Protein AF-A0A7G5IE84-F1 (afdb_monomer)

Structure (mmCIF, N/CA/C/O backbone):
data_AF-A0A7G5IE84-F1
#
_entry.id   AF-A0A7G5IE84-F1
#
loop_
_atom_site.group_PDB
_atom_site.id
_atom_site.type_symbol
_atom_site.label_atom_id
_atom_site.label_alt_id
_atom_site.label_comp_id
_atom_site.label_asym_id
_atom_site.label_entity_id
_atom_site.label_seq_id
_atom_site.pdbx_PDB_ins_code
_atom_site.Cartn_x
_atom_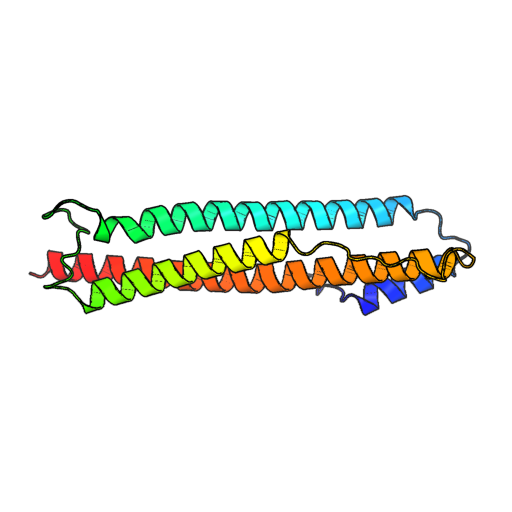site.Cartn_y
_atom_site.Cartn_z
_atom_site.occupancy
_atom_site.B_iso_or_equiv
_atom_site.auth_seq_id
_atom_site.auth_comp_id
_atom_site.auth_asym_id
_atom_site.auth_atom_id
_atom_site.pdbx_PDB_model_num
ATOM 1 N N . MET A 1 1 ? -12.546 -5.620 -26.166 1.00 30.97 1 MET A N 1
ATOM 2 C CA . MET A 1 1 ? -11.712 -6.679 -25.550 1.00 30.97 1 MET A CA 1
ATOM 3 C C . MET A 1 1 ? -10.509 -6.017 -24.891 1.00 30.97 1 MET A C 1
ATOM 5 O O . MET A 1 1 ? -9.776 -5.343 -25.608 1.00 30.97 1 MET A O 1
ATOM 9 N N . PRO A 1 2 ? -10.312 -6.123 -23.567 1.00 30.28 2 PRO A N 1
ATOM 10 C CA . PRO A 1 2 ? -9.122 -5.566 -22.934 1.00 30.28 2 PRO A CA 1
ATOM 11 C C . PRO A 1 2 ? -7.913 -6.415 -23.346 1.00 30.28 2 PRO A C 1
ATOM 13 O O . PRO A 1 2 ? -7.869 -7.612 -23.071 1.00 30.28 2 PRO A O 1
ATOM 16 N N . ARG A 1 3 ? -6.965 -5.813 -24.077 1.00 35.53 3 ARG A N 1
ATOM 17 C CA . ARG A 1 3 ? -5.709 -6.472 -24.462 1.00 35.53 3 ARG A CA 1
ATOM 18 C C . ARG A 1 3 ? -4.934 -6.811 -23.189 1.00 35.53 3 ARG A C 1
ATOM 20 O O . ARG A 1 3 ? -4.691 -5.931 -22.364 1.00 35.53 3 ARG A O 1
ATOM 27 N N . ALA A 1 4 ? -4.574 -8.084 -23.035 1.00 37.84 4 ALA A N 1
ATOM 28 C CA . ALA A 1 4 ? -3.704 -8.531 -21.956 1.00 37.84 4 ALA A CA 1
ATOM 29 C C . ALA A 1 4 ? -2.400 -7.709 -21.964 1.00 37.84 4 ALA A C 1
ATOM 31 O O . ALA A 1 4 ? -1.915 -7.343 -23.041 1.00 37.84 4 ALA A O 1
ATOM 32 N N . PRO A 1 5 ? -1.837 -7.379 -20.793 1.00 45.97 5 PRO A N 1
ATOM 33 C CA . PRO A 1 5 ? -0.621 -6.588 -20.739 1.00 45.97 5 PRO A CA 1
ATOM 34 C C . PRO A 1 5 ? 0.549 -7.336 -21.383 1.00 45.97 5 PRO A C 1
ATOM 36 O O . PRO A 1 5 ? 0.804 -8.496 -21.072 1.00 45.97 5 PRO A O 1
ATOM 39 N N . LEU A 1 6 ? 1.248 -6.662 -22.296 1.00 50.03 6 LEU A N 1
ATOM 40 C CA . LEU A 1 6 ? 2.452 -7.185 -22.938 1.00 50.03 6 LEU A CA 1
ATOM 41 C C . LEU A 1 6 ? 3.595 -7.231 -21.914 1.00 50.03 6 LEU A C 1
ATOM 43 O O . LEU A 1 6 ? 3.921 -6.208 -21.320 1.00 50.03 6 LEU A O 1
ATOM 47 N N . PHE A 1 7 ? 4.184 -8.413 -21.721 1.00 59.00 7 PHE A N 1
ATOM 48 C CA . PHE A 1 7 ? 5.332 -8.652 -20.837 1.00 59.00 7 PHE A CA 1
ATOM 49 C C . PHE A 1 7 ? 6.638 -8.048 -21.397 1.00 59.00 7 PHE A C 1
ATOM 51 O O . PHE A 1 7 ? 6.788 -7.944 -22.616 1.00 59.00 7 PHE A O 1
ATOM 58 N N . THR A 1 8 ? 7.629 -7.770 -20.535 1.00 56.66 8 THR A N 1
ATOM 59 C CA . THR A 1 8 ? 8.991 -7.262 -20.852 1.00 56.66 8 THR A CA 1
ATOM 60 C C . THR A 1 8 ? 9.596 -7.823 -22.140 1.00 56.66 8 THR A C 1
ATOM 62 O O . THR A 1 8 ? 10.095 -7.095 -22.995 1.00 56.66 8 THR A O 1
ATOM 65 N N . ARG A 1 9 ? 9.550 -9.153 -22.295 1.00 56.94 9 ARG A N 1
ATOM 66 C CA . ARG A 1 9 ? 10.144 -9.865 -23.436 1.00 56.94 9 ARG A CA 1
ATOM 67 C C . ARG A 1 9 ? 9.404 -9.604 -24.744 1.00 56.94 9 ARG A C 1
ATOM 69 O O . ARG A 1 9 ? 10.029 -9.642 -25.795 1.00 56.94 9 ARG A O 1
ATOM 76 N N . ALA A 1 10 ? 8.099 -9.355 -24.686 1.00 58.31 10 ALA A N 1
ATOM 77 C CA . ALA A 1 10 ? 7.307 -9.006 -25.857 1.00 58.31 10 ALA A CA 1
ATOM 78 C C . ALA A 1 10 ? 7.608 -7.574 -26.309 1.00 58.31 10 ALA A C 1
ATOM 80 O O . ALA A 1 10 ? 7.782 -7.362 -27.499 1.00 58.31 10 ALA A O 1
ATOM 81 N N . LEU A 1 11 ? 7.753 -6.626 -25.375 1.00 60.84 11 LEU A N 1
ATOM 82 C CA . LEU A 1 11 ? 8.118 -5.237 -25.684 1.00 60.84 11 LEU A CA 1
ATOM 83 C C . LEU A 1 11 ? 9.546 -5.115 -26.231 1.00 60.84 11 LEU A C 1
ATOM 85 O O . LEU A 1 11 ? 9.763 -4.379 -27.185 1.00 60.84 11 LEU A O 1
ATOM 89 N N . LEU A 1 12 ? 10.502 -5.870 -25.678 1.00 61.78 12 LEU A N 1
ATOM 90 C CA . LEU A 1 12 ? 11.871 -5.942 -26.203 1.00 61.78 12 LEU A CA 1
ATOM 91 C C . LEU A 1 12 ? 11.931 -6.545 -27.607 1.00 61.78 12 LEU A C 1
ATOM 93 O O . LEU A 1 12 ? 12.669 -6.041 -28.444 1.00 61.78 12 LEU A O 1
ATOM 97 N N . ARG A 1 13 ? 11.165 -7.611 -27.868 1.00 62.66 13 ARG A N 1
ATOM 98 C CA . ARG A 1 13 ? 11.089 -8.221 -29.203 1.00 62.66 13 ARG A CA 1
ATOM 99 C C . ARG A 1 13 ? 10.429 -7.292 -30.209 1.00 62.66 13 ARG A C 1
ATOM 101 O O . ARG A 1 13 ? 10.961 -7.135 -31.291 1.00 62.66 13 ARG A O 1
ATOM 108 N N . LEU A 1 14 ? 9.342 -6.622 -29.823 1.00 59.47 14 LEU A N 1
ATOM 109 C CA . LEU A 1 14 ? 8.706 -5.606 -30.662 1.00 59.47 14 LEU A CA 1
ATOM 110 C C . LEU A 1 14 ? 9.680 -4.475 -30.999 1.00 59.47 14 LEU A C 1
ATOM 112 O O . LEU A 1 14 ? 9.769 -4.081 -32.151 1.00 59.47 14 LEU A O 1
ATOM 116 N N . TYR A 1 15 ? 10.446 -4.000 -30.015 1.00 63.62 15 TYR A N 1
ATOM 117 C CA . TYR A 1 15 ? 11.463 -2.971 -30.223 1.00 63.62 15 TYR A CA 1
ATOM 118 C C . TYR A 1 15 ? 12.605 -3.442 -31.145 1.00 63.62 15 TYR A C 1
ATOM 120 O O . TYR A 1 15 ? 13.058 -2.698 -32.011 1.00 63.62 15 TYR A O 1
ATOM 128 N N . GLN A 1 16 ? 13.066 -4.686 -30.986 1.00 64.31 16 GLN A N 1
ATOM 129 C CA . GLN A 1 16 ? 14.096 -5.288 -31.842 1.00 64.31 16 GLN A CA 1
ATOM 130 C C . GLN A 1 16 ? 13.612 -5.503 -33.278 1.00 64.31 16 GLN A C 1
ATOM 132 O O . GLN A 1 16 ? 14.328 -5.145 -34.212 1.00 64.31 16 GLN A O 1
ATOM 137 N N . ASP A 1 17 ? 12.408 -6.053 -33.440 1.00 63.53 17 ASP A N 1
ATOM 138 C CA . ASP A 1 17 ? 11.781 -6.283 -34.741 1.00 63.53 17 ASP A CA 1
ATOM 139 C C . ASP A 1 17 ? 11.577 -4.950 -35.462 1.00 63.53 17 ASP A C 1
ATOM 141 O O . ASP A 1 17 ? 11.919 -4.815 -36.634 1.00 63.53 17 ASP A O 1
ATOM 145 N N . ALA A 1 18 ? 11.117 -3.924 -34.748 1.00 59.09 18 ALA A N 1
ATOM 146 C CA . ALA A 1 18 ? 10.839 -2.637 -35.353 1.00 59.09 18 ALA A CA 1
ATOM 147 C C . ALA A 1 18 ? 12.118 -1.855 -35.721 1.00 59.09 18 ALA A C 1
ATOM 149 O O . ALA A 1 18 ? 12.162 -1.240 -36.777 1.00 59.09 18 ALA A O 1
ATOM 150 N N . ARG A 1 19 ? 13.221 -1.981 -34.964 1.00 62.09 19 ARG A N 1
ATOM 151 C CA . ARG A 1 19 ? 14.537 -1.414 -35.341 1.00 62.09 19 ARG A CA 1
ATOM 152 C C . ARG A 1 19 ? 15.159 -2.069 -36.582 1.00 62.09 19 ARG A C 1
ATOM 154 O O . ARG A 1 19 ? 16.023 -1.467 -37.215 1.00 62.09 19 ARG A O 1
ATOM 161 N N . SER A 1 20 ? 14.765 -3.301 -36.908 1.00 60.44 20 SER A N 1
ATOM 162 C CA . SER A 1 20 ? 15.245 -4.012 -38.100 1.00 60.44 20 SER A CA 1
ATOM 163 C C . SER A 1 20 ? 14.506 -3.633 -39.390 1.00 60.44 20 SER A C 1
ATOM 165 O O . SER A 1 20 ? 14.957 -4.001 -40.475 1.00 60.44 20 SER A O 1
ATOM 167 N N . ASP A 1 21 ? 13.414 -2.868 -39.285 1.00 55.16 21 ASP A N 1
ATOM 168 C CA . ASP A 1 21 ? 12.613 -2.420 -40.420 1.00 55.16 21 ASP A CA 1
ATOM 169 C C . ASP A 1 21 ? 13.079 -1.025 -40.904 1.00 55.16 21 ASP A C 1
ATOM 171 O O . ASP A 1 21 ? 13.029 -0.056 -40.141 1.00 55.16 21 ASP A O 1
ATOM 175 N N . PRO A 1 22 ? 13.536 -0.864 -42.163 1.00 49.06 22 PRO A N 1
ATOM 176 C CA . PRO A 1 22 ? 14.004 0.420 -42.697 1.00 49.06 22 PRO A CA 1
ATOM 177 C C . PRO A 1 22 ? 12.933 1.532 -42.752 1.00 49.06 22 PRO A C 1
ATOM 179 O O . PRO A 1 22 ? 13.267 2.675 -43.065 1.00 49.06 22 PRO A O 1
ATOM 182 N N . GLY A 1 23 ? 11.667 1.230 -42.433 1.00 53.94 23 GLY A N 1
ATOM 183 C CA . GLY A 1 23 ? 10.574 2.198 -42.267 1.00 53.94 23 GLY A CA 1
ATOM 184 C C . GLY A 1 23 ? 10.351 2.722 -40.839 1.00 53.94 23 GLY A C 1
ATOM 185 O O . GLY A 1 23 ? 9.382 3.450 -40.622 1.00 53.94 23 GLY A O 1
ATOM 186 N N . PHE A 1 24 ? 11.193 2.366 -39.861 1.00 52.53 24 PHE A N 1
ATOM 187 C CA . PHE A 1 24 ? 11.022 2.729 -38.446 1.00 52.53 24 PHE A CA 1
ATOM 188 C C . PHE A 1 24 ? 11.279 4.223 -38.180 1.00 52.53 24 PHE A C 1
ATOM 190 O O . PHE A 1 24 ? 12.343 4.633 -37.722 1.00 52.53 24 PHE A O 1
ATOM 197 N N . GLN A 1 25 ? 10.296 5.058 -38.516 1.00 53.97 25 GLN A N 1
ATOM 198 C CA . GLN A 1 25 ? 10.370 6.517 -38.424 1.00 53.97 25 GLN A CA 1
ATOM 199 C C . GLN A 1 25 ? 9.857 7.118 -37.104 1.00 53.97 25 GLN A C 1
ATOM 201 O O . GLN A 1 25 ? 9.772 8.336 -37.028 1.00 53.97 25 GLN A O 1
ATOM 206 N N . ASP A 1 26 ? 9.547 6.344 -36.055 1.00 62.00 26 ASP A N 1
ATOM 207 C CA . ASP A 1 26 ? 8.859 6.933 -34.888 1.00 62.00 26 ASP A CA 1
ATOM 208 C C . ASP A 1 26 ? 9.326 6.419 -33.514 1.00 62.00 26 ASP A C 1
ATOM 210 O O . ASP A 1 26 ? 8.536 6.100 -32.626 1.00 62.00 26 ASP A O 1
ATOM 214 N N . VAL A 1 27 ? 10.648 6.388 -33.307 1.00 61.88 27 VAL A N 1
ATOM 215 C CA . VAL A 1 27 ? 11.266 6.193 -31.975 1.00 61.88 27 VAL A CA 1
ATOM 216 C C . VAL A 1 27 ? 10.689 7.179 -30.945 1.00 61.88 27 VAL A C 1
ATOM 218 O O . VAL A 1 27 ? 10.506 6.829 -29.778 1.00 61.88 27 VAL A O 1
ATOM 221 N N . ASP A 1 28 ? 10.352 8.395 -31.378 1.00 65.25 28 ASP A N 1
ATOM 222 C CA . ASP A 1 28 ? 9.754 9.431 -30.537 1.00 65.25 28 ASP A CA 1
ATOM 223 C C . ASP A 1 28 ? 8.349 9.054 -30.044 1.00 65.25 28 ASP A C 1
ATOM 225 O O . ASP A 1 28 ? 8.011 9.325 -28.887 1.00 65.25 28 ASP A O 1
ATOM 229 N N . ALA A 1 29 ? 7.526 8.409 -30.876 1.00 68.00 29 ALA A N 1
ATOM 230 C CA . ALA A 1 29 ? 6.206 7.931 -30.468 1.00 68.00 29 ALA A CA 1
ATOM 231 C C . ALA A 1 29 ? 6.295 6.824 -29.405 1.00 68.00 29 ALA A C 1
ATOM 233 O O . ALA A 1 29 ? 5.540 6.848 -28.427 1.00 68.00 29 ALA A O 1
ATOM 234 N N . ASP A 1 30 ? 7.249 5.903 -29.544 1.00 67.38 30 ASP A N 1
ATOM 235 C CA . ASP A 1 30 ? 7.484 4.837 -28.564 1.00 67.38 30 ASP A CA 1
ATOM 236 C C . ASP A 1 30 ? 8.024 5.387 -27.237 1.00 67.38 30 ASP A C 1
ATOM 238 O O . ASP A 1 30 ? 7.545 5.004 -26.166 1.00 67.38 30 ASP A O 1
ATOM 242 N N . LEU A 1 31 ? 8.954 6.346 -27.283 1.00 67.38 31 LEU A N 1
ATOM 243 C CA . LEU A 1 31 ? 9.441 7.038 -26.086 1.00 67.38 31 LEU A CA 1
ATOM 244 C C . LEU A 1 31 ? 8.311 7.775 -25.362 1.00 67.38 31 LEU A C 1
ATOM 246 O O . LEU A 1 31 ? 8.180 7.653 -24.143 1.00 67.38 31 LEU A O 1
ATOM 250 N N . ARG A 1 32 ? 7.442 8.479 -26.097 1.00 69.94 32 ARG A N 1
ATOM 251 C CA . ARG A 1 32 ? 6.256 9.137 -25.524 1.00 69.94 32 ARG A CA 1
ATOM 252 C C . ARG A 1 32 ? 5.295 8.134 -24.896 1.00 69.94 32 ARG A C 1
ATOM 254 O O . ARG A 1 32 ? 4.729 8.407 -23.840 1.00 69.94 32 ARG A O 1
ATOM 261 N 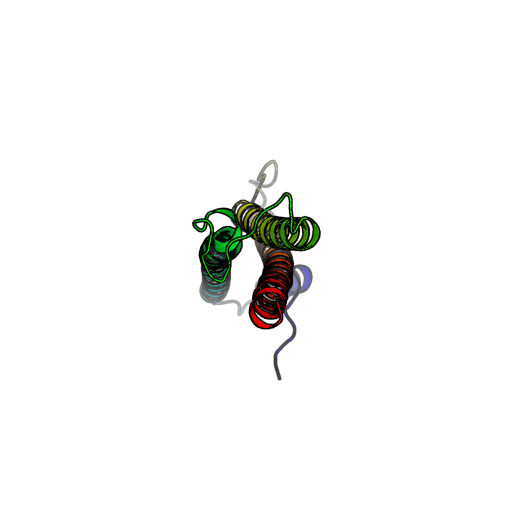N . LEU A 1 33 ? 5.097 6.970 -25.516 1.00 73.69 33 LEU A N 1
ATOM 262 C CA . LEU A 1 33 ? 4.257 5.913 -24.956 1.00 73.69 33 LEU A CA 1
ATOM 263 C C . LEU A 1 33 ? 4.821 5.388 -23.630 1.00 73.69 33 LEU A C 1
ATOM 265 O O . LEU A 1 33 ? 4.055 5.193 -22.685 1.00 73.69 33 LEU A O 1
ATOM 269 N N . LEU A 1 34 ? 6.133 5.155 -23.555 1.00 71.81 34 LEU A N 1
ATOM 270 C CA . LEU A 1 34 ? 6.792 4.709 -22.328 1.00 71.81 34 LEU A CA 1
ATOM 271 C C . LEU A 1 34 ? 6.702 5.764 -21.225 1.00 71.81 34 LEU A C 1
ATOM 273 O O . LEU A 1 34 ? 6.232 5.449 -20.135 1.00 71.81 34 LEU A O 1
ATOM 277 N N . GLN A 1 35 ? 7.026 7.020 -21.538 1.00 74.88 35 GLN A N 1
ATOM 278 C CA . GLN A 1 35 ? 6.897 8.144 -20.605 1.00 74.88 35 GLN A CA 1
ATOM 279 C C . GLN A 1 35 ? 5.476 8.268 -20.049 1.00 74.88 35 GLN A C 1
ATOM 281 O O . GLN A 1 35 ? 5.288 8.410 -18.844 1.00 74.88 35 GLN A O 1
ATOM 286 N N . ASN A 1 36 ? 4.458 8.151 -20.907 1.00 78.38 36 ASN A N 1
ATOM 287 C CA . ASN A 1 36 ? 3.064 8.203 -20.470 1.00 78.38 36 ASN A CA 1
ATOM 288 C C . ASN A 1 36 ? 2.691 7.032 -19.550 1.00 78.38 36 ASN A C 1
ATOM 290 O O . ASN A 1 36 ? 1.901 7.213 -18.625 1.00 78.38 36 ASN A O 1
ATOM 294 N N . LYS A 1 37 ? 3.234 5.831 -19.788 1.00 80.12 37 LYS A N 1
ATOM 295 C CA . LYS A 1 37 ? 2.983 4.663 -18.930 1.00 80.12 37 LYS A CA 1
ATOM 296 C C . LYS A 1 37 ? 3.637 4.793 -17.564 1.00 80.12 37 LYS A C 1
ATOM 298 O O . LYS A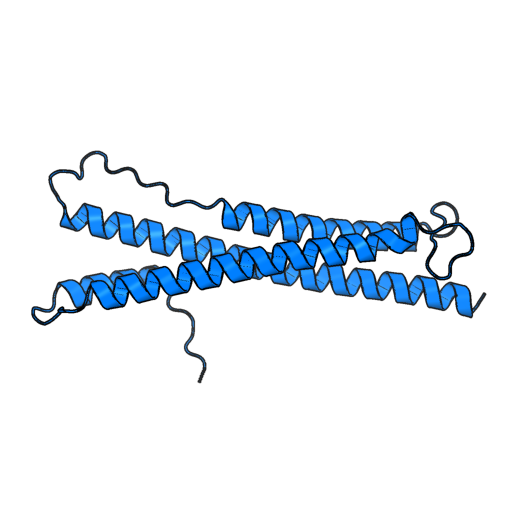 1 37 ? 3.008 4.434 -16.574 1.00 80.12 37 LYS A O 1
ATOM 303 N N . ASP A 1 38 ? 4.870 5.272 -17.520 1.00 82.81 38 ASP A N 1
ATOM 304 C CA . ASP A 1 38 ? 5.584 5.511 -16.268 1.00 82.81 38 ASP A CA 1
ATOM 305 C C . ASP A 1 38 ? 4.909 6.611 -15.446 1.00 82.81 38 ASP A C 1
ATOM 307 O O . ASP A 1 38 ? 4.616 6.421 -14.267 1.00 82.81 38 ASP A O 1
ATOM 311 N N . LEU A 1 39 ? 4.501 7.702 -16.102 1.00 85.62 39 LEU A N 1
ATOM 312 C CA . LEU A 1 39 ? 3.715 8.755 -15.465 1.00 85.62 39 LEU A CA 1
ATOM 313 C C . LEU A 1 39 ? 2.391 8.223 -14.893 1.00 85.62 39 LEU A C 1
ATOM 315 O O . LEU A 1 39 ? 2.075 8.495 -13.736 1.00 85.62 39 LEU A O 1
ATOM 319 N N . ASP A 1 40 ? 1.625 7.446 -15.667 1.00 89.06 40 ASP A N 1
ATOM 320 C CA . ASP A 1 40 ? 0.384 6.814 -15.192 1.00 89.06 40 ASP A CA 1
ATOM 321 C C . ASP A 1 40 ? 0.646 5.904 -13.982 1.00 89.06 40 ASP A C 1
ATOM 323 O O . ASP A 1 40 ? -0.112 5.909 -13.011 1.00 89.06 40 ASP A O 1
ATOM 327 N N . LEU A 1 41 ? 1.741 5.143 -13.999 1.00 88.19 41 LEU A N 1
ATOM 328 C CA . LEU A 1 41 ? 2.081 4.226 -12.919 1.00 88.19 41 LEU A CA 1
ATOM 329 C C . LEU A 1 41 ? 2.511 4.966 -11.644 1.00 88.19 41 LEU A C 1
ATOM 331 O O . LEU A 1 41 ? 2.044 4.618 -10.558 1.00 88.19 41 LEU A O 1
ATOM 335 N N . SER A 1 42 ? 3.304 6.027 -11.779 1.00 89.25 42 SER A N 1
ATOM 336 C CA . SER A 1 42 ? 3.688 6.924 -10.686 1.00 89.25 42 SER A CA 1
ATOM 337 C C . SER A 1 42 ? 2.469 7.606 -10.052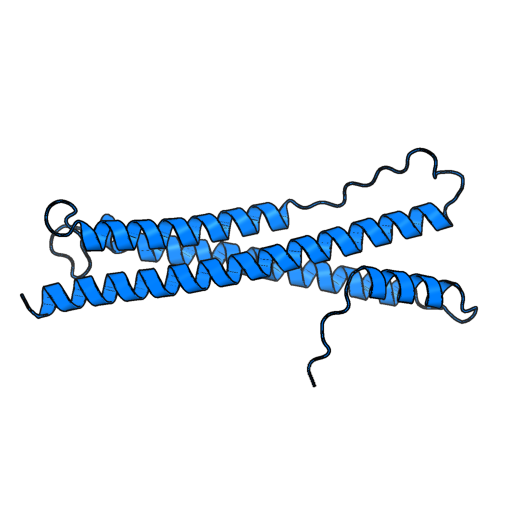 1.00 89.25 42 SER A C 1
ATOM 339 O O . SER A 1 42 ? 2.305 7.577 -8.830 1.00 89.25 42 SER A O 1
ATOM 341 N N . ILE A 1 43 ? 1.538 8.117 -10.870 1.00 93.19 43 ILE A N 1
ATOM 342 C CA . ILE A 1 43 ? 0.275 8.705 -10.391 1.00 93.19 43 ILE A CA 1
ATOM 343 C C . ILE A 1 43 ? -0.544 7.671 -9.613 1.00 93.19 43 ILE A C 1
ATOM 345 O O . ILE A 1 43 ? -1.052 7.973 -8.532 1.00 93.19 43 ILE A O 1
ATOM 349 N N . ARG A 1 44 ? -0.666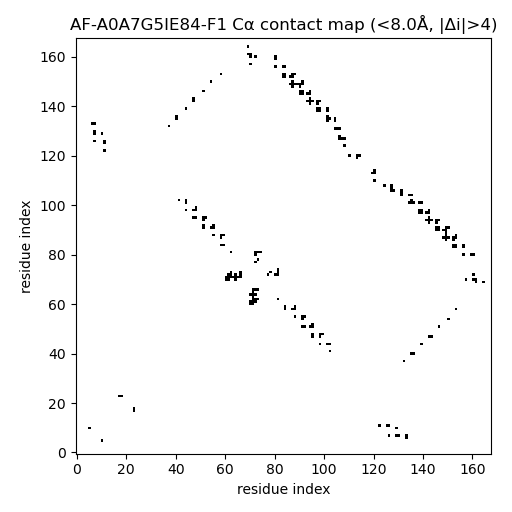 6.440 -10.124 1.00 94.19 44 ARG A N 1
ATOM 350 C CA . ARG A 1 44 ? -1.411 5.366 -9.445 1.00 94.19 44 ARG A CA 1
ATOM 351 C C . ARG A 1 44 ? -0.774 4.963 -8.121 1.00 94.19 44 ARG A C 1
ATOM 353 O O . ARG A 1 44 ? -1.501 4.801 -7.146 1.00 94.19 44 ARG A O 1
ATOM 360 N N . LEU A 1 45 ? 0.549 4.812 -8.071 1.00 92.94 45 LEU A N 1
ATOM 361 C CA . LEU A 1 45 ? 1.273 4.525 -6.830 1.00 92.94 45 LEU A CA 1
ATOM 362 C C . LEU A 1 45 ? 1.065 5.648 -5.805 1.00 92.94 45 LEU A C 1
ATOM 364 O O . LEU A 1 45 ? 0.703 5.374 -4.663 1.00 92.94 45 LEU A O 1
ATOM 368 N N . GLY A 1 46 ? 1.202 6.910 -6.221 1.00 92.56 46 GLY A N 1
ATOM 369 C CA . GLY A 1 46 ? 0.943 8.063 -5.358 1.00 92.56 46 GLY A CA 1
ATOM 370 C C . GLY A 1 46 ? -0.499 8.111 -4.841 1.00 92.56 46 GLY A C 1
ATOM 371 O O . GLY A 1 46 ? -0.724 8.359 -3.656 1.00 92.56 46 GLY A O 1
ATOM 372 N N . ALA A 1 47 ? -1.479 7.814 -5.698 1.00 95.25 47 ALA A N 1
ATOM 373 C CA . ALA A 1 47 ? -2.888 7.766 -5.318 1.00 95.25 47 ALA A CA 1
ATOM 374 C C . ALA A 1 47 ? -3.175 6.673 -4.278 1.00 95.25 47 ALA A C 1
ATOM 376 O O . ALA A 1 47 ? -3.894 6.929 -3.313 1.00 95.25 47 ALA A O 1
ATOM 377 N N . ILE A 1 48 ? -2.595 5.478 -4.440 1.00 95.56 48 ILE A N 1
ATOM 378 C CA . ILE A 1 48 ? -2.735 4.391 -3.462 1.00 95.56 48 ILE A CA 1
ATOM 379 C C . ILE A 1 48 ? -2.092 4.767 -2.129 1.00 95.56 48 ILE A C 1
ATOM 381 O O . ILE A 1 48 ? -2.720 4.581 -1.092 1.00 95.56 48 ILE A O 1
ATOM 385 N N . LEU A 1 49 ? -0.907 5.380 -2.140 1.00 94.62 49 LEU A N 1
ATOM 386 C CA . LEU A 1 49 ? -0.245 5.819 -0.911 1.00 94.62 49 LEU A CA 1
ATOM 387 C C . LEU A 1 49 ? -1.085 6.848 -0.135 1.00 94.62 49 LEU A C 1
ATOM 389 O O . LEU A 1 49 ? -1.239 6.744 1.082 1.00 94.62 49 LEU A O 1
ATOM 393 N N . ALA A 1 50 ? -1.658 7.830 -0.839 1.00 96.06 50 ALA A N 1
ATOM 394 C CA . ALA A 1 50 ? -2.548 8.821 -0.237 1.00 96.06 50 ALA A CA 1
ATOM 395 C C . ALA A 1 50 ? -3.829 8.177 0.317 1.00 96.06 50 ALA A C 1
ATOM 397 O O . ALA A 1 50 ? -4.295 8.535 1.400 1.00 96.06 50 ALA A O 1
ATOM 398 N N . PHE A 1 51 ? -4.387 7.206 -0.406 1.00 96.19 51 PHE A N 1
ATOM 399 C CA . PHE A 1 51 ? -5.571 6.476 0.027 1.00 96.19 51 PHE A CA 1
ATOM 400 C C . PHE A 1 51 ? -5.297 5.609 1.264 1.00 96.19 51 PHE A C 1
ATOM 402 O O . PHE A 1 51 ? -6.067 5.667 2.221 1.00 96.19 51 PHE A O 1
ATOM 409 N N . ASP A 1 52 ? -4.174 4.889 1.305 1.00 94.88 52 ASP A N 1
ATOM 410 C CA . ASP A 1 52 ? -3.750 4.110 2.474 1.00 94.88 52 ASP A CA 1
ATOM 411 C C . ASP A 1 52 ? -3.597 5.006 3.714 1.00 94.88 52 ASP A C 1
ATOM 413 O O . ASP A 1 52 ? -4.054 4.638 4.796 1.00 94.88 52 ASP A O 1
ATOM 417 N N . ALA A 1 53 ? -3.046 6.217 3.571 1.00 94.75 53 ALA A N 1
ATOM 418 C CA . ALA A 1 53 ? -2.942 7.171 4.677 1.00 94.75 53 ALA A CA 1
ATOM 419 C C . ALA A 1 53 ? -4.318 7.583 5.241 1.00 94.75 53 ALA A C 1
ATOM 421 O O . ALA A 1 53 ? -4.503 7.619 6.461 1.00 94.75 53 ALA A O 1
ATOM 422 N N . LEU A 1 54 ? -5.304 7.842 4.371 1.00 96.06 54 LEU A N 1
ATOM 423 C CA . LEU A 1 54 ? -6.684 8.138 4.782 1.00 96.06 54 LEU A CA 1
ATOM 424 C C . LEU A 1 54 ? -7.339 6.944 5.488 1.00 96.06 54 LEU A C 1
ATOM 426 O O . LEU A 1 54 ? -8.032 7.114 6.498 1.00 96.06 54 LEU A O 1
ATOM 430 N N . LEU A 1 55 ? -7.111 5.731 4.981 1.00 96.06 55 LEU A N 1
ATOM 431 C CA . LEU A 1 55 ? -7.657 4.515 5.574 1.00 96.06 55 LEU A CA 1
ATOM 432 C C . LEU A 1 55 ? -7.042 4.217 6.937 1.00 96.06 55 LEU A C 1
ATOM 434 O O . LEU A 1 55 ? -7.782 3.899 7.862 1.00 96.06 55 LEU A O 1
ATOM 438 N N . ILE A 1 56 ? -5.729 4.377 7.099 1.00 95.25 56 ILE A N 1
ATOM 439 C CA . ILE A 1 56 ? -5.054 4.224 8.394 1.00 95.25 56 ILE A CA 1
ATOM 440 C C . ILE A 1 56 ? -5.602 5.242 9.397 1.00 95.25 56 ILE A C 1
ATOM 442 O O . ILE A 1 56 ? -5.973 4.867 10.509 1.00 95.25 56 ILE A O 1
ATOM 446 N N . GLY A 1 57 ? -5.723 6.512 8.995 1.00 93.88 57 GLY A N 1
ATOM 447 C CA . GLY A 1 57 ? -6.304 7.558 9.840 1.00 93.88 57 GLY A CA 1
ATOM 448 C C . GLY A 1 57 ? -7.732 7.235 10.288 1.00 93.88 57 GLY A C 1
ATOM 449 O O . GLY A 1 57 ? -8.107 7.522 11.423 1.00 93.88 57 GLY A O 1
ATOM 450 N N . THR A 1 58 ? -8.510 6.581 9.423 1.00 93.00 58 THR A N 1
ATOM 451 C CA . THR A 1 58 ? -9.857 6.095 9.747 1.00 93.00 58 THR A CA 1
ATOM 452 C C . THR A 1 58 ? -9.805 4.890 10.686 1.00 93.00 58 THR A C 1
ATOM 454 O O . THR A 1 58 ? -10.470 4.886 11.717 1.00 93.00 58 THR A O 1
ATOM 457 N N . ALA A 1 59 ? -8.992 3.882 10.371 1.00 93.00 59 ALA A N 1
ATOM 458 C CA . ALA A 1 59 ? -8.896 2.622 11.103 1.00 93.00 59 ALA A CA 1
ATOM 459 C C . ALA A 1 59 ? -8.388 2.788 12.544 1.00 93.00 59 ALA A C 1
ATOM 461 O O . ALA A 1 59 ? -8.733 1.983 13.402 1.00 93.00 59 ALA A O 1
ATOM 462 N N . ILE A 1 60 ? -7.608 3.836 12.824 1.00 93.31 60 ILE A N 1
ATOM 463 C CA . ILE A 1 60 ? -7.111 4.151 14.171 1.00 93.31 60 ILE A CA 1
ATOM 464 C C . ILE A 1 60 ? -8.202 4.767 15.065 1.00 93.31 60 ILE A C 1
ATOM 466 O O . ILE A 1 60 ? -8.095 4.669 16.287 1.00 93.31 60 ILE A O 1
ATOM 470 N N . GLN A 1 61 ? -9.268 5.355 14.501 1.00 91.38 61 GLN A N 1
ATOM 471 C CA . GLN A 1 61 ? -10.291 6.092 15.265 1.00 91.38 61 GLN A CA 1
ATOM 472 C C . GLN A 1 61 ? -10.838 5.331 16.484 1.00 91.38 61 GLN A C 1
ATOM 474 O O . GLN A 1 61 ? -10.861 5.920 17.563 1.00 91.38 61 GLN A O 1
ATOM 479 N N . PRO A 1 62 ? -11.206 4.037 16.394 1.00 89.06 62 PRO A N 1
ATOM 480 C CA . PRO A 1 62 ? -11.646 3.273 17.560 1.00 89.06 62 PRO A CA 1
ATOM 481 C C . PRO A 1 62 ? -10.659 3.250 18.731 1.00 89.06 62 PRO A C 1
ATOM 483 O O . PRO A 1 62 ? -11.079 3.230 19.882 1.00 89.06 62 PRO A O 1
ATOM 486 N N . MET A 1 63 ? -9.354 3.250 18.452 1.00 86.69 63 MET A N 1
ATOM 487 C CA . MET A 1 63 ? -8.309 3.129 19.473 1.00 86.69 63 MET A CA 1
ATOM 488 C C . MET A 1 63 ? -8.018 4.447 20.192 1.00 86.69 63 MET A C 1
ATOM 490 O O . MET A 1 63 ? -7.546 4.433 21.324 1.00 86.69 63 MET A O 1
ATOM 494 N N . VAL A 1 64 ? -8.253 5.579 19.524 1.00 88.94 64 VAL A N 1
ATOM 495 C CA . VAL A 1 64 ? -7.939 6.920 20.051 1.00 88.94 64 VAL A CA 1
ATOM 496 C C . VAL A 1 64 ? -9.180 7.707 20.464 1.00 88.94 64 VAL A C 1
ATOM 498 O O . VAL A 1 64 ? -9.059 8.778 21.056 1.00 88.94 64 VAL A O 1
ATOM 501 N N . ALA A 1 65 ? -10.371 7.203 20.143 1.00 88.31 65 ALA A N 1
ATOM 502 C CA . ALA A 1 65 ? -11.625 7.825 20.527 1.00 88.31 65 ALA A CA 1
ATOM 503 C C . ALA A 1 65 ? -11.774 7.881 22.053 1.00 88.31 65 ALA A C 1
ATOM 505 O O . ALA A 1 65 ? -11.338 6.992 22.784 1.00 88.31 65 ALA A O 1
ATOM 506 N N . SER A 1 66 ? -12.441 8.930 22.537 1.00 85.06 66 SER A N 1
ATOM 507 C CA . SER A 1 66 ? -12.707 9.081 23.963 1.00 85.06 66 SER A CA 1
ATOM 508 C C . SER A 1 66 ? -13.594 7.943 24.487 1.00 85.06 66 SER A C 1
ATOM 510 O O . SER A 1 66 ? -14.512 7.511 23.775 1.00 85.06 66 SER A O 1
ATOM 512 N N . PRO A 1 67 ? -13.406 7.513 25.748 1.00 78.88 67 PRO A N 1
ATOM 513 C CA . PRO A 1 67 ? -14.302 6.559 26.391 1.00 78.88 67 PRO A CA 1
ATOM 514 C C . PRO A 1 67 ? -15.769 6.994 26.251 1.00 78.88 67 PRO A C 1
ATOM 516 O O . PRO A 1 67 ? -16.102 8.154 26.486 1.00 78.88 67 PRO A O 1
ATOM 519 N N . GLY A 1 68 ? -16.636 6.074 25.818 1.00 76.06 68 GLY A N 1
ATOM 520 C CA . GLY A 1 68 ? -18.065 6.329 25.585 1.00 76.06 68 GLY A CA 1
ATOM 521 C C . GLY A 1 68 ? -18.452 6.714 24.151 1.00 76.06 68 GLY A C 1
ATOM 522 O O . GLY A 1 68 ? -19.641 6.743 23.841 1.00 76.06 68 GLY A O 1
ATOM 523 N N . ALA A 1 69 ? -17.498 6.955 23.243 1.00 85.50 69 ALA A N 1
ATOM 524 C CA . ALA A 1 69 ? -17.836 7.156 21.833 1.00 85.50 69 ALA A CA 1
ATOM 525 C C . ALA A 1 69 ? -18.354 5.849 21.186 1.00 85.50 6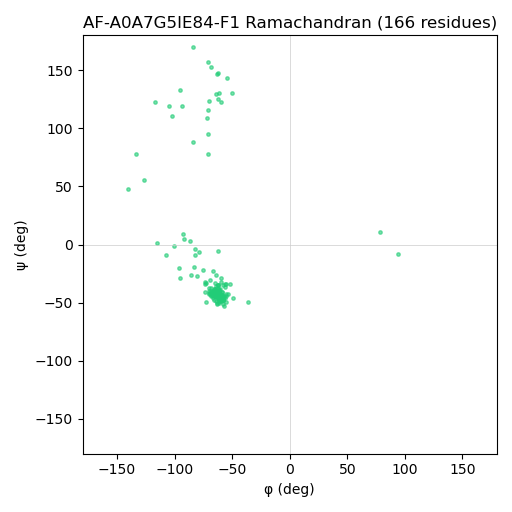9 ALA A C 1
ATOM 527 O O . ALA A 1 69 ? -17.930 4.756 21.587 1.00 85.50 69 ALA A O 1
ATOM 528 N N . PRO A 1 70 ? -19.204 5.921 20.139 1.00 81.75 70 PRO A N 1
ATOM 529 C CA . PRO A 1 70 ? -19.811 4.739 19.520 1.00 81.75 70 PRO A CA 1
ATOM 530 C C . PRO A 1 70 ? -18.784 3.711 19.038 1.00 81.75 70 PRO A C 1
ATOM 532 O O . PRO A 1 70 ? -18.980 2.519 19.214 1.00 81.75 70 PRO A O 1
ATOM 535 N N . LEU A 1 71 ? -17.637 4.154 18.522 1.00 83.44 71 LEU A N 1
ATOM 536 C CA . LEU A 1 71 ? -16.579 3.269 18.023 1.00 83.44 71 LEU A CA 1
ATOM 537 C C . LEU A 1 71 ? -15.411 3.066 18.998 1.00 83.44 71 LEU A C 1
ATOM 539 O O . LEU A 1 71 ? -14.509 2.310 18.672 1.00 83.44 71 LEU A O 1
ATOM 543 N N . ALA A 1 72 ? -15.407 3.703 20.174 1.00 88.12 72 ALA A N 1
ATOM 544 C CA . ALA A 1 72 ? -14.283 3.590 21.108 1.00 88.12 72 ALA A CA 1
ATOM 545 C C . ALA A 1 72 ? -14.067 2.142 21.577 1.00 88.12 72 ALA A C 1
ATOM 547 O O . ALA A 1 72 ? -15.019 1.500 22.026 1.00 88.12 72 ALA A O 1
ATOM 548 N N . LEU A 1 73 ? -12.827 1.666 21.492 1.00 86.81 73 LEU A N 1
ATOM 549 C CA . LEU A 1 73 ? -12.383 0.364 21.979 1.00 86.81 73 LEU A CA 1
ATOM 550 C C . LEU A 1 73 ? -11.785 0.497 23.377 1.00 86.81 73 LEU A C 1
ATOM 552 O O . LEU A 1 73 ? -10.907 1.328 23.602 1.00 86.81 73 LEU A O 1
ATOM 556 N N . ASP A 1 74 ? -12.192 -0.390 24.281 1.00 84.38 74 ASP A N 1
ATOM 557 C CA . ASP A 1 74 ? -11.443 -0.666 25.507 1.00 84.38 74 ASP A CA 1
ATOM 558 C C . ASP A 1 74 ? -10.689 -1.985 25.327 1.00 84.38 74 ASP A C 1
ATOM 560 O O . ASP A 1 74 ? -11.294 -3.054 25.280 1.00 84.38 74 ASP A O 1
ATOM 564 N N . ALA A 1 75 ? -9.361 -1.918 25.231 1.00 82.06 75 ALA A N 1
ATOM 565 C CA . ALA A 1 75 ? -8.525 -3.090 24.984 1.00 82.06 75 ALA A CA 1
ATOM 566 C C . ALA A 1 75 ? -8.650 -4.174 26.070 1.00 82.06 75 ALA A C 1
ATOM 568 O O . ALA A 1 75 ? -8.470 -5.354 25.771 1.00 82.06 75 ALA A O 1
ATOM 569 N N . ALA A 1 76 ? -8.964 -3.799 27.316 1.00 84.44 76 ALA A N 1
ATOM 570 C CA . ALA A 1 76 ? -9.126 -4.762 28.403 1.00 84.44 76 ALA A CA 1
ATOM 571 C C . ALA A 1 76 ? -10.436 -5.553 28.279 1.00 84.44 76 ALA A C 1
ATOM 573 O O . ALA A 1 76 ? -10.486 -6.729 28.637 1.00 84.44 76 ALA A O 1
ATOM 574 N N . GLN A 1 77 ? -11.487 -4.914 27.763 1.00 85.38 77 GLN A N 1
ATOM 575 C CA . GLN A 1 77 ? -12.824 -5.501 27.648 1.00 85.38 77 GLN A CA 1
ATOM 576 C C . GLN A 1 77 ? -13.082 -6.117 26.267 1.00 85.38 77 GLN A C 1
ATOM 578 O O . GLN A 1 77 ? -13.847 -7.071 26.151 1.00 85.38 77 GLN A O 1
ATOM 583 N N . GLN A 1 78 ? -12.431 -5.595 25.225 1.00 89.00 78 GLN A N 1
ATOM 584 C CA . GLN A 1 78 ? -12.653 -5.931 23.815 1.00 89.00 78 GLN A CA 1
ATOM 585 C C . GLN A 1 78 ? -11.345 -6.341 23.101 1.00 89.00 78 GLN A C 1
ATOM 587 O O . GLN A 1 78 ? -10.977 -5.763 22.071 1.00 89.00 78 GLN A O 1
ATOM 592 N N . PRO A 1 79 ? -10.609 -7.352 23.613 1.00 89.62 79 PRO A N 1
ATOM 593 C CA . PRO A 1 79 ? -9.285 -7.697 23.096 1.00 89.62 79 PRO A CA 1
ATOM 594 C C . PRO A 1 79 ? -9.324 -8.218 21.654 1.00 89.62 79 PRO A C 1
ATOM 596 O O . PRO A 1 79 ? -8.399 -7.971 20.878 1.00 89.62 79 PRO A O 1
ATOM 599 N N . LEU A 1 80 ? -10.394 -8.918 21.261 1.00 91.06 80 LEU A N 1
ATOM 600 C CA . LEU A 1 80 ? -10.529 -9.473 19.913 1.00 91.06 80 LEU A CA 1
ATOM 601 C C . LEU A 1 80 ? -10.705 -8.365 18.867 1.00 91.06 80 LEU A C 1
ATOM 603 O O . LEU A 1 80 ? -10.077 -8.393 17.811 1.00 91.06 80 LEU A O 1
ATOM 607 N N . GLN A 1 81 ? -11.532 -7.372 19.177 1.00 91.12 81 GLN A N 1
ATOM 608 C CA . GLN A 1 81 ? -11.832 -6.226 18.331 1.00 91.12 81 GLN A CA 1
ATOM 609 C C . GLN A 1 81 ? -10.597 -5.321 18.216 1.00 91.12 81 GLN A C 1
ATOM 611 O O . GLN A 1 81 ? -10.287 -4.831 17.126 1.00 91.12 81 GLN A O 1
ATOM 616 N N . THR A 1 82 ? -9.828 -5.165 19.302 1.00 91.88 82 THR A N 1
ATOM 617 C CA . THR A 1 82 ? -8.518 -4.499 19.274 1.00 91.88 82 THR A CA 1
ATOM 618 C C . THR A 1 82 ? -7.530 -5.228 18.365 1.00 91.88 82 THR A C 1
ATOM 620 O O . THR A 1 82 ? -6.924 -4.592 17.505 1.00 91.88 82 THR A O 1
ATOM 623 N N . LEU A 1 83 ? -7.393 -6.554 18.488 1.00 92.81 83 LEU A N 1
ATOM 624 C CA . LEU A 1 83 ? -6.513 -7.342 17.616 1.00 92.81 83 LEU A CA 1
ATOM 625 C C . LEU A 1 83 ? -6.929 -7.249 16.146 1.00 92.81 83 LEU A C 1
ATOM 627 O O . LEU A 1 83 ? -6.077 -7.050 15.283 1.00 92.81 83 LEU A O 1
ATOM 631 N N . LEU A 1 84 ? -8.226 -7.343 15.853 1.00 93.81 84 LEU A N 1
ATOM 632 C CA . LEU A 1 84 ? -8.744 -7.230 14.491 1.00 93.81 84 LEU A CA 1
ATOM 633 C C . LEU A 1 84 ? -8.425 -5.858 13.879 1.00 93.81 84 LEU A C 1
ATOM 635 O O . LEU A 1 84 ? -7.966 -5.778 12.739 1.00 93.81 84 LEU A O 1
ATOM 639 N N . THR A 1 85 ? -8.599 -4.790 14.661 1.00 93.25 85 THR A N 1
ATOM 640 C CA . THR A 1 85 ? -8.267 -3.417 14.253 1.00 93.25 85 THR A CA 1
ATOM 641 C C . THR A 1 85 ? -6.763 -3.257 14.011 1.00 93.25 85 THR A C 1
ATOM 643 O O . THR A 1 85 ? -6.362 -2.688 12.996 1.00 93.25 85 THR A O 1
ATOM 646 N N . LEU A 1 86 ? -5.917 -3.825 14.878 1.00 94.38 86 LEU A N 1
ATOM 647 C CA . LEU A 1 86 ? -4.460 -3.824 14.708 1.00 94.38 86 LEU A CA 1
ATOM 648 C C . LEU A 1 86 ? -4.019 -4.555 13.437 1.00 94.38 86 LEU A C 1
ATOM 650 O O . LEU A 1 86 ? -3.176 -4.041 12.703 1.00 94.38 86 LEU A O 1
ATOM 654 N N . VAL A 1 87 ? -4.596 -5.724 13.144 1.00 96.06 87 VAL A N 1
ATOM 655 C CA . VAL A 1 87 ? -4.295 -6.472 11.912 1.00 96.06 87 VAL A CA 1
ATOM 656 C C . VAL A 1 87 ? -4.711 -5.672 10.677 1.00 96.06 87 VAL A C 1
ATOM 658 O O . VAL A 1 87 ? -3.954 -5.616 9.708 1.00 96.06 87 VAL A O 1
ATOM 661 N N . ALA A 1 88 ? -5.870 -5.010 10.714 1.00 95.19 88 ALA A N 1
ATOM 662 C CA . ALA A 1 88 ? -6.320 -4.155 9.619 1.00 95.19 88 ALA A CA 1
ATOM 663 C C . ALA A 1 88 ? -5.338 -2.998 9.361 1.00 95.19 88 ALA A C 1
ATOM 665 O O . ALA A 1 88 ? -4.896 -2.807 8.228 1.00 95.19 88 ALA A O 1
ATOM 666 N N . ILE A 1 89 ? -4.922 -2.282 10.414 1.00 95.75 89 ILE A N 1
ATOM 667 C CA . ILE A 1 89 ? -3.925 -1.203 10.320 1.00 95.75 89 ILE A CA 1
ATOM 668 C C . ILE A 1 89 ? -2.588 -1.738 9.794 1.00 95.75 89 ILE A C 1
ATOM 670 O O . ILE A 1 89 ? -1.984 -1.117 8.922 1.00 95.75 89 ILE A O 1
ATOM 674 N N . ALA A 1 90 ? -2.133 -2.897 10.277 1.00 96.69 90 ALA A N 1
ATOM 675 C CA . ALA A 1 90 ? -0.879 -3.504 9.841 1.00 96.69 90 ALA A CA 1
ATOM 676 C C . ALA A 1 90 ? -0.885 -3.845 8.342 1.00 96.69 90 ALA A C 1
ATOM 678 O O . ALA A 1 90 ? 0.115 -3.624 7.662 1.00 96.69 90 ALA A O 1
ATOM 679 N N . LEU A 1 91 ? -2.006 -4.334 7.804 1.00 96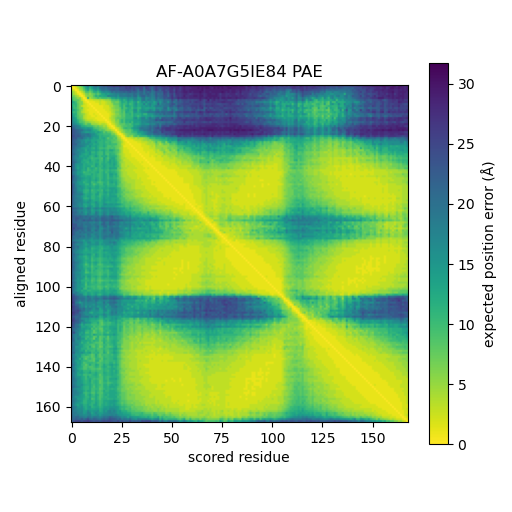.38 91 LEU A N 1
ATOM 680 C CA . LEU A 1 91 ? -2.147 -4.617 6.372 1.00 96.38 91 LEU A CA 1
ATOM 681 C C . LEU A 1 91 ? -2.134 -3.347 5.519 1.00 96.38 91 LEU A C 1
ATOM 683 O O . LEU A 1 91 ? -1.485 -3.329 4.474 1.00 96.38 91 LEU A O 1
ATOM 687 N N . LEU A 1 92 ? -2.799 -2.282 5.974 1.00 96.38 92 LEU A N 1
ATOM 688 C CA . LEU A 1 92 ? -2.767 -0.980 5.303 1.00 96.38 92 LEU A CA 1
ATOM 689 C C . LEU A 1 92 ? -1.356 -0.369 5.338 1.00 96.38 92 LEU A C 1
ATOM 691 O O . LEU A 1 92 ? -0.864 0.119 4.325 1.00 96.38 92 LEU A O 1
ATOM 695 N N . ALA A 1 93 ? -0.657 -0.467 6.472 1.00 96.38 93 ALA A N 1
ATOM 696 C CA . ALA A 1 93 ? 0.731 -0.025 6.592 1.00 96.38 93 ALA A CA 1
ATOM 697 C C . ALA A 1 93 ? 1.673 -0.838 5.688 1.00 96.38 93 ALA A C 1
ATOM 699 O O . ALA A 1 93 ? 2.559 -0.274 5.046 1.00 96.38 93 ALA A O 1
ATOM 700 N N . LEU A 1 94 ? 1.460 -2.155 5.590 1.00 97.00 94 LEU A N 1
ATOM 701 C CA . LEU A 1 94 ? 2.212 -3.022 4.686 1.00 97.00 94 LEU A CA 1
ATOM 702 C C . LEU A 1 94 ? 1.949 -2.669 3.217 1.00 97.00 94 LEU A C 1
ATOM 704 O O . LEU A 1 94 ? 2.889 -2.653 2.427 1.00 97.00 94 LEU A O 1
ATOM 708 N N . SER A 1 95 ? 0.705 -2.345 2.852 1.00 96.56 95 SER A N 1
ATOM 709 C CA . SER A 1 95 ? 0.385 -1.820 1.520 1.00 96.56 95 SER A CA 1
ATOM 710 C C . SER A 1 95 ? 1.159 -0.535 1.215 1.00 96.56 95 SER A C 1
ATOM 712 O O . SER A 1 95 ? 1.812 -0.443 0.169 1.00 96.56 95 SER A O 1
ATOM 714 N N . GLY A 1 96 ? 1.163 0.418 2.152 1.00 95.12 96 GLY A N 1
ATOM 715 C CA . GLY A 1 96 ? 1.922 1.660 2.025 1.00 95.12 96 GLY A CA 1
ATOM 716 C C . GLY A 1 96 ? 3.420 1.400 1.852 1.00 95.12 96 GLY A C 1
ATOM 717 O O . GLY A 1 96 ? 4.047 1.965 0.958 1.00 95.12 96 GLY A O 1
ATOM 718 N N . LEU A 1 97 ? 3.990 0.473 2.629 1.00 95.69 97 LEU A N 1
ATOM 719 C CA . LEU A 1 97 ? 5.391 0.067 2.500 1.00 95.69 97 LEU A CA 1
ATOM 720 C C . LEU A 1 97 ? 5.692 -0.534 1.120 1.00 95.69 97 LEU A C 1
ATOM 722 O O . LEU A 1 97 ? 6.675 -0.155 0.489 1.00 95.69 97 LEU A O 1
ATOM 726 N N . VAL A 1 98 ? 4.848 -1.446 0.630 1.00 95.50 98 VAL A N 1
ATOM 727 C CA . VAL A 1 98 ? 4.992 -2.048 -0.706 1.00 95.50 98 VAL A CA 1
ATOM 728 C C . VAL A 1 98 ? 4.918 -0.979 -1.800 1.00 95.50 98 VAL A C 1
ATOM 730 O O . VAL A 1 98 ? 5.687 -1.036 -2.759 1.00 95.50 98 VAL A O 1
ATOM 733 N N . THR A 1 99 ? 4.044 0.015 -1.639 1.00 94.06 99 THR A N 1
ATOM 734 C CA . THR A 1 99 ? 3.928 1.161 -2.552 1.00 94.06 99 THR A CA 1
ATOM 735 C C . THR A 1 99 ? 5.188 2.018 -2.545 1.00 94.06 99 THR A C 1
ATOM 737 O O . THR A 1 99 ? 5.696 2.356 -3.611 1.00 94.06 99 THR A O 1
ATOM 740 N N . VAL A 1 100 ? 5.748 2.316 -1.369 1.00 93.88 100 VAL A N 1
ATOM 741 C CA . VAL A 1 100 ? 7.025 3.040 -1.252 1.00 93.88 100 VAL A CA 1
ATOM 742 C C . VAL A 1 100 ? 8.149 2.257 -1.925 1.00 93.88 100 VAL A C 1
ATOM 744 O O . VAL A 1 100 ? 8.870 2.824 -2.740 1.00 93.88 100 VAL A O 1
ATOM 747 N N . ILE A 1 101 ? 8.255 0.949 -1.662 1.00 92.50 101 ILE A N 1
ATOM 748 C CA . ILE A 1 101 ? 9.248 0.087 -2.316 1.00 92.50 101 ILE A CA 1
ATOM 749 C C . ILE A 1 101 ? 9.090 0.172 -3.835 1.00 92.50 101 ILE A C 1
ATOM 751 O O . ILE A 1 101 ? 10.082 0.377 -4.527 1.00 92.50 101 ILE A O 1
ATOM 755 N N . ALA A 1 102 ? 7.863 0.080 -4.356 1.00 91.50 102 ALA A N 1
ATOM 756 C CA . ALA A 1 102 ? 7.598 0.190 -5.786 1.00 91.50 102 ALA A CA 1
ATOM 757 C C . ALA A 1 102 ? 8.083 1.529 -6.365 1.00 91.50 102 ALA A C 1
ATOM 759 O O . ALA A 1 102 ? 8.792 1.517 -7.364 1.00 91.50 102 ALA A O 1
ATOM 760 N N . ILE A 1 103 ? 7.786 2.660 -5.719 1.00 88.38 103 ILE A N 1
ATOM 761 C CA . ILE A 1 103 ? 8.234 3.990 -6.173 1.00 88.38 103 ILE A CA 1
ATOM 762 C C . ILE A 1 103 ? 9.768 4.096 -6.174 1.00 88.38 103 ILE A C 1
ATOM 764 O O . ILE A 1 103 ? 10.343 4.743 -7.043 1.00 88.38 103 ILE A O 1
ATOM 768 N N . THR A 1 104 ? 10.445 3.446 -5.224 1.00 87.44 104 THR A N 1
ATOM 769 C CA . THR A 1 104 ? 11.916 3.477 -5.126 1.00 87.44 104 THR A CA 1
ATOM 770 C C . THR A 1 104 ? 12.639 2.550 -6.104 1.00 87.44 104 THR A C 1
ATOM 772 O O . THR A 1 104 ? 13.867 2.593 -6.170 1.00 87.44 104 THR A O 1
ATOM 775 N N . ILE A 1 105 ? 11.926 1.711 -6.868 1.00 86.31 105 ILE A N 1
ATOM 776 C CA . ILE A 1 105 ? 12.552 0.879 -7.904 1.00 86.31 105 ILE A CA 1
ATOM 777 C C . ILE A 1 105 ? 12.991 1.789 -9.049 1.00 86.31 105 ILE A C 1
ATOM 779 O O . ILE A 1 105 ? 12.206 2.105 -9.942 1.00 86.31 105 ILE A O 1
ATOM 783 N N . GLY A 1 106 ? 14.258 2.192 -9.006 1.00 69.19 106 GLY A N 1
ATOM 784 C CA . GLY A 1 106 ? 14.927 2.914 -10.076 1.00 69.19 106 GLY A CA 1
ATOM 785 C C . GLY A 1 106 ? 15.481 1.995 -11.164 1.00 69.19 106 GLY A C 1
ATOM 786 O O . GLY A 1 106 ? 15.543 0.768 -11.035 1.00 69.19 106 GLY A O 1
ATOM 787 N N . GLU A 1 107 ? 15.914 2.621 -12.250 1.00 63.06 107 GLU A N 1
ATOM 788 C CA . GLU A 1 107 ? 16.657 1.981 -13.330 1.00 63.06 107 GLU A CA 1
ATOM 789 C C . GLU A 1 107 ? 18.142 1.928 -12.959 1.00 63.06 107 GLU A C 1
ATOM 791 O O . GLU A 1 107 ? 18.910 2.837 -13.261 1.00 63.06 107 GLU A O 1
ATOM 796 N N . GLU A 1 108 ? 18.573 0.870 -12.274 1.00 56.97 108 GLU A N 1
ATOM 797 C CA . GLU A 1 108 ? 20.008 0.630 -12.114 1.00 56.97 108 GLU A CA 1
ATOM 798 C C . GLU A 1 108 ? 20.591 0.165 -13.454 1.00 56.97 108 GLU A C 1
ATOM 800 O O . GLU A 1 108 ? 20.332 -0.946 -13.926 1.00 56.97 108 GLU A O 1
ATOM 805 N N . PHE A 1 109 ? 21.372 1.043 -14.084 1.00 57.44 109 PHE A N 1
ATOM 806 C CA . PHE A 1 109 ? 22.066 0.776 -15.336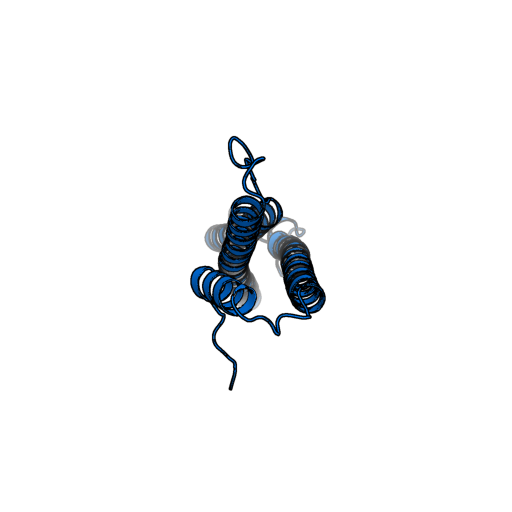 1.00 57.44 109 PHE A CA 1
ATOM 807 C C . PHE A 1 109 ? 23.583 0.858 -15.128 1.00 57.44 109 PHE A C 1
ATOM 809 O O . PHE A 1 109 ? 24.102 1.894 -14.723 1.00 57.44 109 PHE A O 1
ATOM 816 N N . SER A 1 110 ? 24.301 -0.222 -15.450 1.00 56.00 110 SER A N 1
ATOM 817 C CA . SER A 1 110 ? 25.757 -0.191 -15.643 1.00 56.00 110 SER A CA 1
ATOM 818 C C . SER A 1 110 ? 26.051 -0.254 -17.143 1.00 56.00 110 SER A C 1
ATOM 820 O O . SER A 1 110 ? 25.669 -1.206 -17.834 1.00 56.00 110 SER A O 1
ATOM 822 N N . GLY A 1 111 ? 26.705 0.797 -17.643 1.00 55.75 111 GLY A N 1
ATOM 823 C CA . GLY A 1 111 ? 27.172 0.919 -19.026 1.00 55.75 111 GLY A CA 1
ATOM 824 C C . GLY A 1 111 ? 28.554 0.310 -19.269 1.00 55.75 111 GLY A C 1
ATOM 825 O O . GLY A 1 111 ? 29.063 0.398 -20.389 1.00 55.75 111 GLY A O 1
ATOM 826 N N . ASP A 1 112 ? 29.150 -0.311 -18.247 1.00 64.75 112 ASP A N 1
ATOM 827 C CA . ASP A 1 112 ? 30.544 -0.745 -18.270 1.00 64.75 112 ASP A CA 1
ATOM 828 C C . ASP A 1 112 ? 30.796 -1.741 -19.413 1.00 64.75 112 ASP A C 1
ATOM 830 O O . ASP A 1 112 ? 30.147 -2.786 -19.537 1.00 64.75 112 ASP A O 1
ATOM 834 N N . GLY A 1 113 ? 31.745 -1.400 -20.288 1.00 62.44 113 GLY A N 1
ATOM 835 C CA . GLY A 1 113 ? 32.154 -2.240 -21.418 1.00 62.44 113 GLY A CA 1
ATOM 836 C C . GLY A 1 113 ? 31.218 -2.221 -22.636 1.00 62.44 113 GLY A C 1
ATOM 837 O O . GLY A 1 113 ? 31.389 -3.041 -23.545 1.00 62.44 113 GLY A O 1
ATOM 838 N N . LEU A 1 114 ? 30.238 -1.309 -22.691 1.00 61.47 114 LEU A N 1
ATOM 839 C CA . LEU A 1 114 ? 29.310 -1.155 -23.826 1.00 61.47 114 LEU A CA 1
ATOM 840 C C . LEU A 1 114 ? 29.431 0.172 -24.581 1.00 61.47 114 LEU A C 1
ATOM 842 O O . LEU A 1 114 ? 28.734 0.368 -25.573 1.00 61.47 114 LEU A O 1
ATOM 846 N N . GLU A 1 115 ? 30.353 1.039 -24.175 1.00 67.75 115 GLU A N 1
ATOM 847 C CA . GLU A 1 115 ? 30.590 2.370 -24.755 1.00 67.75 115 GLU A CA 1
ATOM 848 C C . GLU A 1 115 ? 30.885 2.322 -26.263 1.00 67.75 115 GLU A C 1
ATOM 850 O O . GLU A 1 115 ? 30.446 3.181 -27.021 1.00 67.75 115 GLU A O 1
ATOM 855 N N . ALA A 1 116 ? 31.563 1.265 -26.722 1.00 70.19 116 ALA A N 1
ATOM 856 C CA . ALA A 1 116 ? 31.886 1.054 -28.133 1.00 70.19 116 ALA A CA 1
ATOM 857 C C . ALA A 1 116 ? 30.737 0.436 -28.960 1.00 70.19 116 ALA A C 1
ATOM 859 O O . ALA A 1 116 ? 30.891 0.233 -30.164 1.00 70.19 116 ALA A O 1
ATOM 860 N N . ARG A 1 117 ? 29.602 0.075 -28.338 1.00 71.12 117 ARG A N 1
ATOM 861 C CA . ARG A 1 117 ? 28.464 -0.602 -28.990 1.00 71.12 117 ARG A CA 1
ATOM 862 C C . ARG A 1 117 ? 27.130 0.054 -28.606 1.00 71.12 117 ARG A C 1
ATOM 864 O O . ARG A 1 117 ? 26.382 -0.510 -27.800 1.00 71.12 117 ARG A O 1
ATOM 871 N N . PRO A 1 118 ? 26.797 1.209 -29.214 1.00 67.12 118 PRO A N 1
ATOM 872 C CA . PRO A 1 118 ? 25.614 1.996 -28.860 1.00 67.12 118 PRO A CA 1
ATOM 873 C C . PRO A 1 118 ? 24.297 1.224 -29.030 1.00 67.12 118 PRO A C 1
ATOM 875 O O . PRO A 1 118 ? 23.374 1.399 -28.237 1.00 67.12 118 PRO A O 1
ATOM 878 N N . ASP A 1 119 ? 24.211 0.304 -29.995 1.00 70.00 119 ASP A N 1
ATOM 879 C CA . ASP A 1 119 ? 23.007 -0.509 -30.212 1.00 70.00 119 ASP A CA 1
ATOM 880 C C . ASP A 1 119 ? 22.688 -1.423 -29.018 1.00 70.00 119 ASP A C 1
ATOM 882 O O . ASP A 1 119 ? 21.540 -1.519 -28.579 1.00 70.00 119 ASP A O 1
ATOM 886 N N . LEU A 1 120 ? 23.717 -2.059 -28.448 1.00 69.62 120 LEU A N 1
ATOM 887 C CA . LEU A 1 120 ? 23.576 -2.948 -27.292 1.00 69.62 120 LEU A CA 1
ATOM 888 C C . LEU A 1 120 ? 23.317 -2.171 -26.000 1.00 69.62 120 LEU A C 1
ATOM 890 O O . LEU A 1 120 ? 22.614 -2.663 -25.117 1.00 69.62 120 LEU A O 1
ATOM 894 N N . LEU A 1 121 ? 23.872 -0.964 -25.900 1.00 68.81 121 LEU A N 1
ATOM 895 C CA . LEU A 1 121 ? 23.639 -0.046 -24.791 1.00 68.81 121 LEU A CA 1
ATOM 896 C C . LEU A 1 121 ? 22.153 0.333 -24.724 1.00 68.81 121 LEU A C 1
ATOM 898 O O . LEU A 1 121 ? 21.513 0.135 -23.692 1.00 68.81 121 LEU A O 1
ATOM 902 N N . ILE A 1 122 ? 21.577 0.754 -25.855 1.00 70.00 122 ILE A N 1
ATOM 903 C CA . ILE A 1 122 ? 20.151 1.091 -25.976 1.00 70.00 122 ILE A CA 1
ATOM 904 C C . ILE A 1 122 ? 19.265 -0.114 -25.638 1.00 70.00 122 ILE A C 1
ATOM 906 O O . ILE A 1 122 ? 18.301 0.010 -24.885 1.00 70.00 122 ILE A O 1
ATOM 910 N N . GLN A 1 123 ? 19.607 -1.301 -26.144 1.00 74.06 123 GLN A N 1
ATOM 911 C CA . GLN A 1 123 ? 18.845 -2.517 -25.865 1.00 74.06 123 GLN A CA 1
ATOM 912 C C . GLN A 1 123 ? 18.828 -2.865 -24.368 1.00 74.06 123 GLN A C 1
ATOM 914 O O . GLN A 1 123 ? 17.789 -3.264 -23.839 1.00 74.06 123 GLN A O 1
ATOM 919 N N . ARG A 1 124 ? 19.964 -2.730 -23.672 1.00 73.62 124 ARG A N 1
ATOM 920 C CA . ARG A 1 124 ? 20.038 -2.993 -22.228 1.00 73.62 124 ARG A CA 1
ATOM 921 C C . ARG A 1 124 ? 19.301 -1.946 -21.408 1.00 73.62 124 ARG A C 1
ATOM 923 O O . ARG A 1 124 ? 18.626 -2.326 -20.457 1.00 73.62 124 ARG A O 1
ATOM 930 N N . LEU A 1 125 ? 19.392 -0.675 -21.788 1.00 72.75 125 LEU A N 1
ATOM 931 C CA . LEU A 1 125 ? 18.665 0.409 -21.132 1.00 72.75 125 LEU A CA 1
ATOM 932 C C . LEU A 1 125 ? 17.150 0.193 -21.249 1.00 72.75 125 LEU A C 1
ATOM 934 O O . LEU A 1 125 ? 16.445 0.181 -20.246 1.00 72.75 125 LEU A O 1
ATOM 938 N N . TYR A 1 126 ? 16.666 -0.138 -22.448 1.00 75.44 126 TYR A N 1
ATOM 939 C CA . TYR A 1 126 ? 15.259 -0.473 -22.672 1.00 75.44 126 TYR A CA 1
ATOM 940 C C . TYR A 1 126 ? 14.816 -1.727 -21.899 1.00 75.44 126 TYR A C 1
ATOM 942 O O . TYR A 1 126 ? 13.702 -1.793 -21.375 1.00 75.44 126 TYR A O 1
ATOM 950 N N . ALA A 1 127 ? 15.687 -2.736 -21.796 1.00 78.88 127 ALA A N 1
ATOM 951 C CA . ALA A 1 127 ? 15.409 -3.936 -21.014 1.00 78.88 127 ALA A CA 1
ATOM 952 C C . ALA A 1 127 ? 15.314 -3.643 -19.510 1.00 78.88 127 ALA A C 1
ATOM 954 O O . ALA A 1 127 ? 14.405 -4.156 -18.851 1.00 78.88 127 ALA A O 1
ATOM 955 N N . ALA A 1 128 ? 16.227 -2.829 -18.975 1.00 78.25 128 ALA A N 1
ATOM 956 C CA . ALA A 1 128 ? 16.218 -2.394 -17.582 1.00 78.25 128 ALA A CA 1
ATOM 957 C C . ALA A 1 128 ? 14.947 -1.591 -17.273 1.00 78.25 128 ALA A C 1
ATOM 959 O O . ALA A 1 128 ? 14.242 -1.930 -16.322 1.00 78.25 128 ALA A O 1
ATOM 960 N N . TYR A 1 129 ? 14.592 -0.649 -18.151 1.00 79.44 129 TYR A N 1
ATOM 961 C CA . TYR A 1 129 ? 13.364 0.144 -18.084 1.00 79.44 129 TYR A CA 1
ATOM 962 C C . TYR A 1 129 ? 12.097 -0.721 -18.064 1.00 79.44 129 TYR A C 1
ATOM 964 O O . TYR A 1 129 ? 11.261 -0.633 -17.171 1.00 79.44 129 TYR A O 1
ATOM 972 N N . CYS A 1 130 ? 11.941 -1.634 -19.025 1.00 81.06 130 CYS A N 1
ATOM 973 C CA . CYS A 1 130 ? 10.756 -2.493 -19.044 1.00 81.06 130 CYS A CA 1
ATOM 974 C C . CYS A 1 130 ? 10.686 -3.383 -17.789 1.00 81.06 130 CYS A C 1
ATOM 976 O O . CYS A 1 130 ? 9.601 -3.667 -17.282 1.00 81.06 130 CYS A O 1
ATOM 978 N N . THR A 1 131 ? 11.841 -3.824 -17.279 1.00 84.56 131 THR A N 1
ATOM 979 C CA . THR A 1 131 ? 11.917 -4.662 -16.076 1.00 84.56 131 THR A CA 1
ATOM 980 C C . THR A 1 131 ? 11.556 -3.881 -14.813 1.00 84.56 131 THR A C 1
ATOM 982 O O . THR A 1 131 ? 10.905 -4.448 -13.931 1.00 84.56 131 THR A O 1
ATOM 985 N N . SER A 1 132 ? 11.949 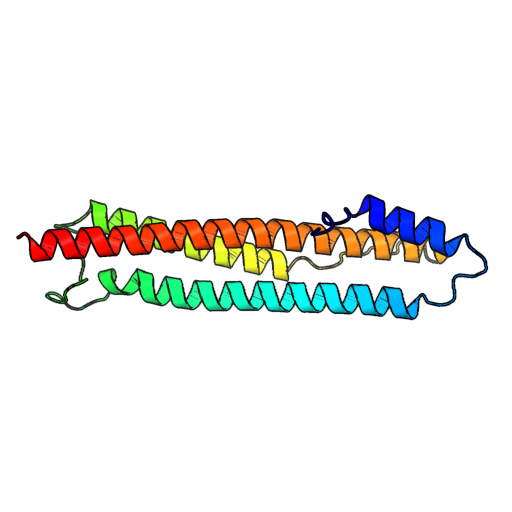-2.606 -14.699 1.00 85.00 132 SER A N 1
ATOM 986 C CA . SER A 1 132 ? 11.554 -1.752 -13.574 1.00 85.00 132 SER A CA 1
ATOM 987 C C . SER A 1 132 ? 10.037 -1.559 -13.575 1.00 85.00 132 SER A C 1
ATOM 989 O O . SER A 1 132 ? 9.390 -1.915 -12.590 1.00 85.00 132 SER A O 1
ATOM 991 N N . ILE A 1 133 ? 9.448 -1.156 -14.705 1.00 85.62 133 ILE A N 1
ATOM 992 C CA . ILE A 1 133 ? 7.998 -0.949 -14.858 1.00 85.62 133 ILE A CA 1
ATOM 993 C C . ILE A 1 133 ? 7.195 -2.209 -14.518 1.00 85.62 133 ILE A C 1
ATOM 995 O O . ILE A 1 133 ? 6.199 -2.140 -13.794 1.00 85.62 133 ILE A O 1
ATOM 999 N N . ASP A 1 134 ? 7.627 -3.382 -14.983 1.00 87.31 134 ASP A N 1
ATOM 1000 C CA . ASP A 1 134 ? 6.934 -4.636 -14.677 1.00 87.31 134 ASP A CA 1
ATOM 1001 C C . ASP A 1 134 ? 6.982 -4.974 -13.178 1.00 87.31 134 ASP A C 1
ATOM 1003 O O . ASP A 1 134 ? 5.979 -5.423 -12.607 1.00 87.31 134 ASP A O 1
ATOM 1007 N N . LYS A 1 135 ? 8.112 -4.714 -12.506 1.00 89.50 135 LYS A N 1
ATOM 1008 C CA . LYS A 1 135 ? 8.223 -4.881 -11.049 1.00 89.50 135 LYS A CA 1
ATOM 1009 C C . LYS A 1 135 ? 7.334 -3.891 -10.304 1.00 89.50 135 LYS A C 1
ATOM 1011 O O . LYS A 1 135 ? 6.580 -4.317 -9.428 1.00 89.50 135 LYS A O 1
ATOM 1016 N N . GLN A 1 136 ? 7.372 -2.610 -10.669 1.00 91.56 136 GLN A N 1
ATOM 1017 C CA . GLN A 1 136 ? 6.538 -1.577 -10.053 1.00 91.56 136 GLN A CA 1
ATOM 1018 C C . GLN A 1 136 ? 5.048 -1.916 -10.201 1.00 91.56 136 GLN A C 1
ATOM 1020 O O . GLN A 1 136 ? 4.296 -1.877 -9.229 1.00 91.56 136 GLN A O 1
ATOM 1025 N N . ARG A 1 137 ? 4.623 -2.372 -11.385 1.00 91.44 137 ARG A N 1
ATOM 1026 C CA . ARG A 1 137 ? 3.249 -2.823 -11.644 1.00 91.44 137 ARG A CA 1
ATOM 1027 C C . ARG A 1 137 ? 2.849 -4.035 -10.806 1.00 91.44 137 ARG A C 1
ATOM 1029 O O . ARG A 1 137 ? 1.717 -4.109 -10.312 1.00 91.44 137 ARG A O 1
ATOM 1036 N N . SER A 1 138 ? 3.741 -5.015 -10.691 1.00 93.31 138 SER A N 1
ATOM 1037 C CA . SER A 1 138 ? 3.499 -6.198 -9.866 1.00 93.31 138 SER A CA 1
ATOM 1038 C C . SER A 1 138 ? 3.277 -5.787 -8.413 1.00 93.31 138 SER A C 1
ATOM 1040 O O . SER A 1 138 ? 2.269 -6.167 -7.815 1.00 93.31 138 SER A O 1
ATOM 1042 N N . LEU A 1 139 ? 4.152 -4.946 -7.863 1.00 94.12 139 LEU A N 1
ATOM 1043 C CA . LEU A 1 139 ? 4.032 -4.451 -6.492 1.00 94.12 139 LEU A CA 1
ATOM 1044 C C . LEU A 1 139 ? 2.787 -3.585 -6.290 1.00 94.12 139 LEU A C 1
ATOM 1046 O O . LEU A 1 139 ? 2.085 -3.793 -5.306 1.00 94.12 139 LEU A O 1
ATOM 1050 N N . LEU A 1 140 ? 2.434 -2.723 -7.248 1.00 94.25 140 LEU A N 1
ATOM 1051 C CA . LEU A 1 140 ? 1.173 -1.972 -7.233 1.00 94.25 140 LEU A CA 1
ATOM 1052 C C . LEU A 1 140 ? -0.033 -2.915 -7.108 1.00 94.25 140 LEU A C 1
ATOM 1054 O O . LEU A 1 140 ? -0.942 -2.674 -6.321 1.00 94.25 140 LEU A O 1
ATOM 1058 N N . THR A 1 141 ? -0.031 -4.030 -7.841 1.00 94.75 141 THR A N 1
ATOM 1059 C CA . THR A 1 141 ? -1.111 -5.027 -7.754 1.00 94.75 141 THR A CA 1
ATOM 1060 C C . THR A 1 141 ? -1.172 -5.686 -6.372 1.00 94.75 141 THR A C 1
ATOM 1062 O O . THR A 1 141 ? -2.263 -5.949 -5.865 1.00 94.75 141 THR A O 1
ATOM 1065 N N . HIS A 1 142 ? -0.020 -5.959 -5.754 1.00 95.44 142 HIS A N 1
ATOM 1066 C CA . HIS A 1 142 ? 0.042 -6.515 -4.400 1.00 95.44 142 HIS A CA 1
ATOM 1067 C C . HIS A 1 142 ? -0.432 -5.506 -3.355 1.00 95.44 142 HIS A C 1
ATOM 1069 O O . HIS A 1 142 ? -1.236 -5.870 -2.500 1.00 95.44 142 HIS A O 1
ATOM 1075 N N . SER A 1 143 ? 0.001 -4.250 -3.464 1.00 95.31 143 SER A N 1
ATOM 1076 C CA . SER A 1 143 ? -0.454 -3.163 -2.602 1.00 95.31 143 SER A CA 1
ATOM 1077 C C . SER A 1 143 ? -1.972 -2.998 -2.683 1.00 95.31 143 SER A C 1
ATOM 1079 O O . SER A 1 143 ? -2.630 -3.126 -1.661 1.00 95.31 143 SER A O 1
ATOM 1081 N N . ILE A 1 144 ? -2.559 -2.896 -3.882 1.00 96.31 144 ILE A N 1
ATOM 1082 C CA . ILE A 1 144 ? -4.022 -2.787 -4.044 1.00 96.31 144 ILE A CA 1
ATOM 1083 C C . ILE A 1 144 ? -4.760 -3.925 -3.325 1.00 96.31 144 ILE A C 1
ATOM 1085 O O . ILE A 1 144 ? -5.776 -3.699 -2.670 1.00 96.31 144 ILE A O 1
ATOM 1089 N N . ARG A 1 145 ? -4.264 -5.164 -3.426 1.00 97.00 145 ARG A N 1
ATOM 1090 C CA . ARG A 1 145 ? -4.874 -6.308 -2.730 1.00 97.00 145 ARG A CA 1
ATOM 1091 C C . ARG A 1 145 ? -4.780 -6.160 -1.214 1.00 97.00 145 ARG A C 1
ATOM 1093 O O . ARG A 1 145 ? -5.773 -6.404 -0.537 1.00 97.00 145 ARG A O 1
ATOM 1100 N N . LEU A 1 146 ? -3.622 -5.757 -0.694 1.00 96.75 146 LEU A N 1
ATOM 1101 C CA . LEU A 1 146 ? -3.431 -5.507 0.735 1.00 96.75 146 LEU A CA 1
ATOM 1102 C C . LEU A 1 146 ? -4.338 -4.377 1.231 1.00 96.75 146 LEU A C 1
ATOM 1104 O O . LEU A 1 146 ? -5.007 -4.566 2.244 1.00 96.75 146 LEU A O 1
ATOM 1108 N N . THR A 1 147 ? -4.443 -3.268 0.491 1.00 97.12 147 THR A N 1
ATOM 1109 C CA . THR A 1 147 ? -5.373 -2.168 0.779 1.00 97.12 147 THR A CA 1
ATOM 1110 C C . THR A 1 147 ? -6.810 -2.666 0.871 1.00 97.12 147 THR A C 1
ATOM 1112 O O . THR A 1 147 ? -7.501 -2.373 1.842 1.00 97.12 147 THR A O 1
ATOM 1115 N N . ILE A 1 148 ? -7.271 -3.453 -0.109 1.00 97.06 148 ILE A N 1
ATOM 1116 C CA . ILE A 1 148 ? -8.642 -3.984 -0.125 1.00 97.06 148 ILE A CA 1
ATOM 1117 C C . ILE A 1 148 ? -8.888 -4.899 1.079 1.00 97.06 148 ILE A C 1
ATOM 1119 O O . ILE A 1 148 ? -9.915 -4.771 1.741 1.00 97.06 148 ILE A O 1
ATOM 1123 N N . VAL A 1 149 ? -7.960 -5.809 1.387 1.00 97.06 149 VAL A N 1
ATOM 1124 C CA . VAL A 1 149 ? -8.104 -6.712 2.541 1.00 97.06 149 VAL A CA 1
ATOM 1125 C C . VAL A 1 149 ? -8.094 -5.923 3.853 1.00 97.06 149 VAL A C 1
ATOM 1127 O O . VAL A 1 149 ? -8.943 -6.166 4.708 1.00 97.06 149 VAL A O 1
ATOM 1130 N N . GLY A 1 150 ? -7.189 -4.950 3.995 1.00 95.38 150 GLY A N 1
ATOM 1131 C CA . GLY A 1 150 ? -7.134 -4.051 5.146 1.00 95.38 150 GLY A CA 1
ATOM 1132 C C . GLY A 1 150 ? -8.440 -3.279 5.330 1.00 95.38 150 GLY A C 1
ATOM 1133 O O . GLY A 1 150 ? -9.013 -3.306 6.414 1.00 95.38 150 GLY A O 1
ATOM 1134 N N . LEU A 1 151 ? -8.973 -2.694 4.253 1.00 95.81 151 LEU A N 1
ATOM 1135 C CA . LEU A 1 151 ? -10.251 -1.979 4.249 1.00 95.81 151 LEU A CA 1
ATOM 1136 C C . LEU A 1 151 ? -11.419 -2.866 4.699 1.00 95.81 151 LEU A C 1
ATOM 1138 O O . LEU A 1 151 ? -12.218 -2.454 5.540 1.00 95.81 151 LEU A O 1
ATOM 1142 N N . LEU A 1 152 ? -11.528 -4.077 4.148 1.00 97.06 152 LEU A N 1
ATOM 1143 C CA . LEU A 1 152 ? -12.592 -5.015 4.513 1.00 97.06 152 LEU A CA 1
ATOM 1144 C C . LEU A 1 152 ? -12.505 -5.417 5.988 1.00 97.06 152 LEU A C 1
ATOM 1146 O O . LEU A 1 152 ? -13.532 -5.497 6.659 1.00 97.06 152 LEU A O 1
ATOM 1150 N N . LEU A 1 153 ? -11.293 -5.621 6.508 1.00 95.56 153 LEU A N 1
ATOM 1151 C CA . LEU A 1 153 ? -11.083 -5.917 7.924 1.00 95.56 153 LEU A CA 1
ATOM 1152 C C . LEU A 1 153 ? -11.412 -4.724 8.822 1.00 95.56 153 LEU A C 1
ATOM 1154 O O . LEU A 1 153 ? -12.040 -4.921 9.860 1.00 95.56 153 LEU A O 1
ATOM 1158 N N . THR A 1 154 ? -11.064 -3.497 8.425 1.00 95.12 154 THR A N 1
ATOM 1159 C CA . THR A 1 154 ? -11.472 -2.283 9.148 1.00 95.12 154 THR A CA 1
ATOM 1160 C C . THR A 1 154 ? -12.995 -2.172 9.209 1.00 95.12 154 THR A C 1
ATOM 1162 O O . THR A 1 154 ? -13.554 -1.972 10.286 1.00 95.12 154 THR A O 1
ATOM 1165 N N . ALA A 1 155 ? -13.681 -2.356 8.077 1.00 95.38 155 ALA A N 1
ATOM 1166 C CA . ALA A 1 155 ? -15.140 -2.308 8.020 1.00 95.38 155 ALA A CA 1
ATOM 1167 C C . ALA A 1 155 ? -15.785 -3.395 8.896 1.00 95.38 155 ALA A C 1
ATOM 1169 O O . ALA A 1 155 ? -16.740 -3.119 9.623 1.00 95.38 155 ALA A O 1
ATOM 1170 N N . LEU A 1 156 ? -15.234 -4.613 8.874 1.00 94.94 156 LEU A N 1
ATOM 1171 C CA . LEU A 1 156 ? -15.689 -5.714 9.718 1.00 94.94 156 LEU A CA 1
ATOM 1172 C C . LEU A 1 156 ? -15.497 -5.404 11.208 1.00 94.94 156 LEU A C 1
ATOM 1174 O O . LEU A 1 156 ? -16.424 -5.605 11.989 1.00 94.94 156 LEU A O 1
ATOM 1178 N N . ALA A 1 157 ? -14.334 -4.878 11.601 1.00 93.00 157 ALA A N 1
ATOM 1179 C CA . ALA A 1 157 ? -14.070 -4.483 12.981 1.00 93.00 157 ALA A CA 1
ATOM 1180 C C . ALA A 1 157 ? -15.078 -3.433 13.462 1.00 93.00 157 ALA A C 1
ATOM 1182 O O . ALA A 1 157 ? -15.655 -3.580 14.537 1.00 93.00 157 ALA A O 1
ATOM 1183 N N . PHE A 1 158 ? -15.359 -2.420 12.640 1.00 93.75 158 PHE A N 1
ATOM 1184 C CA . PHE A 1 158 ? -16.324 -1.375 12.981 1.00 93.75 158 PHE A CA 1
ATOM 1185 C C . PHE A 1 158 ? -17.736 -1.941 13.124 1.00 93.75 158 PHE A C 1
ATOM 1187 O O . PHE A 1 158 ? -18.441 -1.593 14.069 1.00 93.75 158 PHE A O 1
ATOM 1194 N N . ALA A 1 159 ? -18.141 -2.834 12.219 1.00 92.94 159 ALA A N 1
ATOM 1195 C CA . ALA A 1 159 ? -19.443 -3.484 12.278 1.00 92.94 159 ALA A CA 1
ATOM 1196 C C . ALA A 1 159 ? -19.607 -4.321 13.554 1.00 92.94 159 ALA A C 1
ATOM 1198 O O . ALA A 1 159 ? -20.651 -4.239 14.200 1.00 92.94 159 ALA A O 1
ATOM 1199 N N . ILE A 1 160 ? -18.579 -5.078 13.949 1.00 91.81 160 ILE A N 1
ATOM 1200 C CA . ILE A 1 160 ? -18.593 -5.869 15.188 1.00 91.81 160 ILE A CA 1
ATOM 1201 C C . ILE A 1 160 ? -18.718 -4.947 16.406 1.00 91.81 160 ILE A C 1
ATOM 1203 O O . ILE A 1 160 ? -19.625 -5.141 17.212 1.00 91.81 160 ILE A O 1
ATOM 1207 N N . ILE A 1 161 ? -17.883 -3.904 16.497 1.00 89.94 161 ILE A N 1
ATOM 1208 C CA . ILE A 1 161 ? -17.901 -2.943 17.614 1.00 89.94 161 ILE A CA 1
ATOM 1209 C C . ILE A 1 161 ? -19.276 -2.275 17.744 1.00 89.94 161 ILE A C 1
ATOM 1211 O O . ILE A 1 161 ? -19.821 -2.179 18.842 1.00 89.94 161 ILE A O 1
ATOM 1215 N N . LEU A 1 162 ? -19.853 -1.822 16.626 1.00 90.00 162 LEU A N 1
ATOM 1216 C CA . LEU A 1 162 ? -21.173 -1.190 16.617 1.00 90.00 162 LEU A CA 1
ATOM 1217 C C . LEU A 1 162 ? -22.276 -2.167 17.019 1.00 90.00 162 LEU A C 1
ATOM 1219 O O . LEU A 1 162 ? -23.150 -1.807 17.798 1.00 90.00 162 LEU A O 1
ATOM 1223 N N . THR A 1 163 ? -22.236 -3.397 16.508 1.00 90.25 163 THR A N 1
ATOM 1224 C CA . THR A 1 163 ? -23.258 -4.407 16.805 1.00 90.25 163 THR A CA 1
ATOM 1225 C C . THR A 1 163 ? -23.247 -4.771 18.286 1.00 90.25 163 THR A C 1
ATOM 1227 O O . THR A 1 163 ? -24.301 -4.798 18.915 1.00 90.25 163 THR A O 1
ATOM 1230 N N . GLU A 1 164 ? -22.069 -4.971 18.876 1.00 88.19 164 GLU A N 1
ATOM 1231 C CA . GLU A 1 164 ? -21.944 -5.265 20.307 1.00 88.19 164 GLU A CA 1
ATOM 1232 C C . GLU A 1 164 ? -22.446 -4.134 21.199 1.00 88.19 164 GLU A C 1
ATOM 1234 O O . GLU A 1 164 ? -23.008 -4.408 22.253 1.00 88.19 164 GLU A O 1
ATOM 1239 N N . LYS A 1 165 ? -22.270 -2.877 20.784 1.00 84.44 165 LYS A N 1
ATOM 1240 C CA . LYS A 1 165 ? -22.733 -1.707 21.543 1.00 84.44 165 LYS A CA 1
ATOM 1241 C C . LYS A 1 165 ? -24.198 -1.347 21.330 1.00 84.44 165 LYS A C 1
ATOM 1243 O O . LYS A 1 165 ? -24.744 -0.576 22.104 1.00 84.44 165 LYS A O 1
ATOM 1248 N N . LEU A 1 166 ? -24.814 -1.815 20.248 1.00 86.44 166 LEU A N 1
ATOM 1249 C CA . LEU A 1 166 ? -26.247 -1.632 20.014 1.00 86.44 166 LEU A CA 1
ATOM 1250 C C . LEU A 1 166 ? -27.079 -2.720 20.699 1.00 86.44 166 LEU A C 1
ATOM 1252 O O . LEU A 1 166 ? -28.254 -2.493 20.979 1.00 86.44 166 LEU A O 1
ATOM 1256 N N . LEU A 1 167 ? -26.494 -3.902 20.911 1.00 84.75 167 LEU A N 1
ATOM 1257 C CA . LEU A 1 167 ? -27.173 -5.060 21.494 1.00 84.75 167 LEU A CA 1
ATOM 1258 C C . LEU A 1 167 ? -26.960 -5.211 23.008 1.00 84.75 167 LEU A C 1
ATOM 1260 O O . LEU A 1 167 ? -27.761 -5.903 23.637 1.00 84.75 167 LEU A O 1
ATOM 1264 N N . ASN A 1 168 ? -25.920 -4.589 23.572 1.00 69.81 168 ASN A N 1
ATOM 1265 C CA . ASN A 1 168 ? -25.658 -4.514 25.015 1.00 69.81 168 ASN A CA 1
ATOM 1266 C C . ASN A 1 168 ? -25.891 -3.096 25.532 1.00 69.81 168 ASN A C 1
ATOM 1268 O O . ASN A 1 168 ? -26.413 -2.973 26.662 1.00 69.81 168 ASN A O 1
#

Sequence (168 aa):
MPRAPLFTRALLRLYQDARSDPGFQDVDADLRLLQNKDLDLSIRLGAILAFDALLIGTAIQPMVASPGAPLALDAAQQPLQTLLTLVAIALLALSGLVTVIAITIGEEFSGDGLEARPDLLIQRLYAAYCTSIDKQRSLLTHSIRLTIVGLLLTALAFAIILTEKLLN

Nearest PDB structures (foldseek):
  3g9g-assembly1_A-2  TM=2.539E-01  e=6.218E+00  Saccharomyces cerevisiae

Foldseek 3Di:
DPDDDDALVRVLVVVVVLVVDPPNPPPVVVVVVLVVLVVVLLVLLVVLLVVLVVLLVVLCCLDPPDPPDLSHDDCVVCVVLVVLSVVLNVLSVVLNVLSVVLVPQDQDDDCPPCPVPVPVSVSVSSSSSSVSSVSSVVSSVVSVVSNVVSNVSSVVSSVVSNVVVVVD

Solvent-accessible surface area (backbone atoms only — not comparable to full-atom values): 9200 Å² total; per-residue (Å²): 130,87,78,74,82,80,51,56,70,54,55,52,47,52,52,53,57,43,72,71,40,96,79,66,83,50,68,67,59,54,51,51,52,49,53,54,50,51,52,52,49,52,52,50,45,54,51,50,41,56,47,35,51,55,49,42,62,54,53,46,42,29,73,72,42,57,90,87,44,82,60,36,59,50,61,90,84,37,50,68,55,46,51,42,33,51,53,15,43,52,31,24,52,49,17,38,50,40,34,51,53,30,72,65,56,64,73,86,77,82,66,82,96,33,80,93,37,62,71,60,43,52,53,49,52,53,50,40,47,40,49,34,53,53,50,31,52,52,33,46,55,52,18,53,51,30,39,53,52,14,50,54,36,35,53,49,35,53,51,52,49,42,51,56,63,73,77,104

Mean predicted aligned error: 9.39 Å

Radius of gyration: 23.48 Å; Cα contacts (8 Å, |Δi|>4): 135; chains: 1; bounding box: 59×19×71 Å

pLDDT: mean 80.85, std 15.83, range [30.28, 97.12]

Secondary structure (DSSP, 8-state):
--PPPPPHHHHHHHHHHHHTSTT---HHHHHHHHHHHHHHHHHHHHHHHHHHHHHHHHHTHHHHSPTTSTT---TTT-HHHHHHHHHHHHHHHHHHHHHHHHHH-------TT-TT-HHHHHHHHHHHHHHHHHHHHHHHHHHHHHHHHHHHHHHHHHHHHHHHHHH-

Organism: NCBI:txid2759707